Protein AF-A0A832RW35-F1 (afdb_monomer)

Organism: NCBI:txid660064

Foldseek 3Di:
DDDPVVLVVVCVVLVDALDFEEEEELCPVNPSVVCCCVPRNHHYDYDNHLVVLVVAAFQQGSAYDYHPRCVVDPDNPVSVVSRNRNHD

pLDDT: mean 88.55, std 8.24, range [49.84, 97.19]

Nearest PDB structures (foldseek):
  5fcd-assembly2_B  TM=8.451E-01  e=2.833E-04  Escherichia coli
  5fcd-assembly1_A  TM=8.534E-01  e=3.700E-04  Escherichia coli
  5bxy-assembly2_B  TM=8.746E-01  e=3.705E-02  Salinibacter ruber DSM 13855
  8fjn-assembly1_A  TM=8.904E-01  e=1.078E-01  Trypanosoma brucei brucei
  1nkv-assembly1_A  TM=6.674E-01  e=1.900E-02  Escherichia coli

Secondary structure (DSSP, 8-state):
--THHHHHHHHHHTT--TT-EEEEET-TTSHHHHHHHHHH--EEEEESSGGGGTTSPTT-BSEEEE-SGGGT-S-HHHHHHHHHHHB-

Sequence (88 aa):
MGGLKATKELIELCHVDKNSYVLDVGCGVGITACYMAKRYGCKVNRIWRDDRIVPFEDNIFDAVISESVNAFTGNKQKAIGEYKRVVK

Mean predicted aligned error: 4.01 Å

Structure (mmCIF, N/CA/C/O backbone):
data_AF-A0A832RW35-F1
#
_entry.id   AF-A0A832RW35-F1
#
loop_
_atom_site.group_PDB
_atom_site.id
_atom_site.type_symbol
_atom_site.label_atom_id
_atom_site.label_alt_id
_atom_site.label_comp_id
_atom_site.label_asym_id
_atom_site.label_entity_id
_atom_site.label_seq_id
_atom_site.pdbx_PDB_ins_code
_atom_site.Cartn_x
_atom_site.Cartn_y
_atom_site.Cartn_z
_atom_site.occupancy
_atom_site.B_iso_or_equiv
_atom_site.auth_seq_id
_atom_site.auth_comp_id
_atom_site.auth_asym_id
_atom_site.auth_atom_id
_atom_site.pdbx_PDB_model_num
ATOM 1 N N . MET A 1 1 ? 17.993 -1.346 -0.181 1.00 49.84 1 MET A N 1
ATOM 2 C CA . MET A 1 1 ? 17.037 -2.311 0.411 1.00 49.84 1 MET A CA 1
ATOM 3 C C . MET A 1 1 ? 15.719 -2.174 -0.337 1.00 49.84 1 MET A C 1
ATOM 5 O O . MET A 1 1 ? 15.330 -1.047 -0.592 1.00 49.84 1 MET A O 1
ATOM 9 N N . GLY A 1 2 ? 15.089 -3.272 -0.759 1.00 65.50 2 GLY A N 1
ATOM 10 C CA . GLY A 1 2 ? 13.835 -3.264 -1.529 1.00 65.50 2 GLY A CA 1
ATOM 11 C C . GLY A 1 2 ? 12.975 -4.490 -1.210 1.00 65.50 2 GLY A C 1
ATOM 12 O O . GLY A 1 2 ? 13.409 -5.357 -0.448 1.00 65.50 2 GLY A O 1
ATOM 13 N N . GLY A 1 3 ? 11.767 -4.557 -1.771 1.00 74.69 3 GLY A N 1
ATOM 14 C CA . GLY A 1 3 ? 10.790 -5.615 -1.484 1.00 74.69 3 GLY A CA 1
ATOM 15 C C . GLY A 1 3 ? 10.134 -5.476 -0.104 1.00 74.69 3 GLY A C 1
ATOM 16 O O . GLY A 1 3 ? 10.183 -4.411 0.507 1.00 74.69 3 GLY A O 1
ATOM 17 N N . LEU A 1 4 ? 9.576 -6.577 0.416 1.00 80.06 4 LEU A N 1
ATOM 18 C CA . LEU A 1 4 ? 8.701 -6.601 1.603 1.00 80.06 4 LEU A CA 1
ATOM 19 C C . LEU A 1 4 ? 9.282 -5.919 2.858 1.00 80.06 4 LEU A C 1
ATOM 21 O O . LEU A 1 4 ? 8.537 -5.414 3.694 1.00 80.06 4 LEU A O 1
ATOM 25 N N . LYS A 1 5 ? 10.612 -5.892 3.006 1.00 84.81 5 LYS A N 1
ATOM 26 C CA . LYS A 1 5 ? 11.273 -5.199 4.120 1.00 84.81 5 LYS A CA 1
ATOM 27 C C . LYS A 1 5 ? 11.067 -3.681 4.051 1.00 84.81 5 LYS A C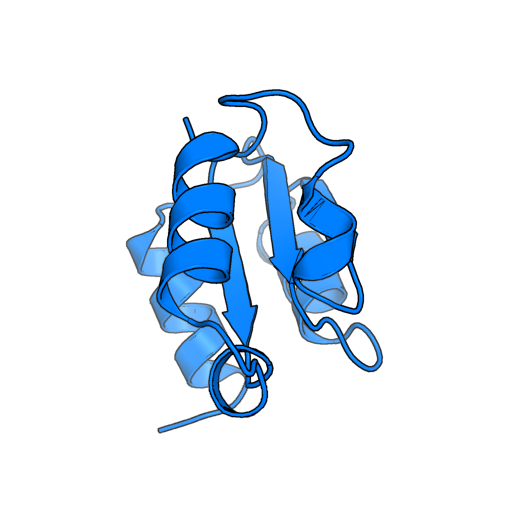 1
ATOM 29 O O . LYS A 1 5 ? 10.733 -3.081 5.064 1.00 84.81 5 LYS A O 1
ATOM 34 N N . ALA A 1 6 ? 11.220 -3.088 2.867 1.00 84.00 6 ALA A N 1
ATOM 35 C CA . ALA A 1 6 ? 10.987 -1.659 2.665 1.00 84.00 6 ALA A CA 1
ATOM 36 C C . ALA A 1 6 ? 9.502 -1.319 2.856 1.00 84.00 6 ALA A C 1
ATOM 38 O O . ALA A 1 6 ? 9.173 -0.346 3.523 1.00 84.00 6 ALA A O 1
ATOM 39 N N . THR A 1 7 ? 8.606 -2.172 2.351 1.00 84.06 7 THR A N 1
ATOM 40 C CA . THR A 1 7 ? 7.160 -2.066 2.584 1.00 84.06 7 THR A CA 1
ATOM 41 C C . THR A 1 7 ? 6.839 -2.024 4.077 1.00 84.06 7 THR A C 1
ATOM 43 O O . THR A 1 7 ? 6.095 -1.162 4.528 1.00 84.06 7 THR A O 1
ATOM 46 N N . LYS A 1 8 ? 7.430 -2.933 4.862 1.00 87.62 8 LYS A N 1
ATOM 47 C CA . LYS A 1 8 ? 7.231 -3.004 6.312 1.00 87.62 8 LYS A CA 1
ATOM 48 C C . LYS A 1 8 ? 7.698 -1.732 7.022 1.00 87.62 8 LYS A C 1
ATOM 50 O O . LYS A 1 8 ? 6.959 -1.211 7.849 1.00 87.62 8 LYS A O 1
ATOM 55 N N . GLU A 1 9 ? 8.879 -1.226 6.670 1.00 88.88 9 GLU A N 1
ATOM 56 C CA . GLU A 1 9 ? 9.411 0.031 7.213 1.00 88.88 9 GLU A CA 1
ATOM 57 C C . GLU A 1 9 ? 8.491 1.220 6.878 1.00 88.88 9 GLU A C 1
ATOM 59 O O . GLU A 1 9 ? 8.190 2.023 7.757 1.00 88.88 9 GLU A O 1
ATOM 64 N N . LEU A 1 10 ? 7.971 1.303 5.647 1.00 86.81 10 LEU A N 1
ATOM 65 C CA . LEU A 1 10 ? 7.022 2.351 5.246 1.00 86.81 10 LEU A CA 1
ATOM 66 C C . LEU A 1 10 ? 5.700 2.277 6.022 1.00 86.81 10 LEU A C 1
ATOM 68 O O . LEU A 1 10 ? 5.218 3.297 6.502 1.00 86.81 10 LEU A O 1
ATOM 72 N N . ILE A 1 11 ? 5.127 1.082 6.174 1.00 89.25 11 ILE A N 1
ATOM 73 C CA . ILE A 1 11 ? 3.881 0.871 6.931 1.00 89.25 11 ILE A CA 1
ATOM 74 C C . ILE A 1 11 ? 4.060 1.300 8.394 1.00 89.25 11 ILE A C 1
ATOM 76 O O . ILE A 1 11 ? 3.179 1.953 8.954 1.00 89.25 11 ILE A O 1
ATOM 80 N N . GLU A 1 12 ? 5.200 0.957 9.001 1.00 89.44 12 GLU A N 1
ATOM 81 C CA . GLU A 1 12 ? 5.536 1.348 10.375 1.00 89.44 12 GLU A CA 1
ATOM 82 C C . GLU A 1 12 ? 5.715 2.868 10.515 1.00 89.44 12 GLU A C 1
ATOM 84 O O . GLU A 1 12 ? 5.188 3.449 11.462 1.00 89.44 12 GLU A O 1
ATOM 89 N N . LEU A 1 13 ? 6.382 3.522 9.558 1.00 89.94 13 LEU A N 1
ATOM 90 C CA . LEU A 1 13 ? 6.556 4.982 9.530 1.00 89.94 13 LEU A CA 1
ATOM 91 C C . LEU A 1 13 ? 5.238 5.739 9.334 1.00 89.94 13 LEU A C 1
ATOM 93 O O . LEU A 1 13 ? 5.055 6.813 9.898 1.00 89.94 13 LEU A O 1
ATOM 97 N N . CYS A 1 14 ? 4.322 5.187 8.539 1.00 89.94 14 CYS A N 1
ATOM 98 C CA . CYS A 1 14 ? 2.996 5.759 8.321 1.00 89.94 14 CYS A CA 1
ATOM 99 C C . CYS A 1 14 ? 2.005 5.430 9.448 1.00 89.94 14 CYS A C 1
ATOM 101 O O . CYS A 1 14 ? 0.844 5.812 9.344 1.00 89.94 14 CYS A O 1
ATOM 103 N N . HIS A 1 15 ? 2.431 4.713 10.497 1.00 92.19 15 HIS A N 1
ATOM 104 C CA . HIS A 1 15 ? 1.576 4.292 11.611 1.00 92.19 15 HIS A CA 1
ATOM 105 C C . HIS A 1 15 ? 0.292 3.573 11.158 1.00 92.19 15 HIS A C 1
ATOM 107 O O . HIS A 1 15 ? -0.769 3.730 11.759 1.00 92.19 15 HIS A O 1
ATOM 113 N N . VAL A 1 16 ? 0.386 2.777 10.088 1.00 93.75 16 VAL A N 1
ATOM 114 C CA . VAL A 1 16 ? -0.766 2.066 9.525 1.00 93.75 16 VAL A CA 1
ATOM 115 C C . VAL A 1 16 ? -1.218 0.962 10.478 1.00 93.75 16 VAL A C 1
ATOM 117 O O . VAL A 1 16 ? -0.448 0.070 10.848 1.00 93.75 16 VAL A O 1
ATOM 120 N N . ASP A 1 17 ? -2.501 0.989 10.821 1.00 94.06 17 ASP A N 1
ATOM 121 C CA . ASP A 1 17 ? -3.166 0.007 11.668 1.00 94.06 17 ASP A CA 1
ATOM 122 C C . ASP A 1 17 ? -4.490 -0.469 11.047 1.00 94.06 17 ASP A C 1
ATOM 124 O O . ASP A 1 17 ? -4.838 -0.132 9.915 1.00 94.06 17 ASP A O 1
ATOM 128 N N . LYS A 1 18 ? -5.249 -1.287 11.781 1.00 95.88 18 LYS A N 1
ATOM 129 C CA . LYS A 1 18 ? -6.519 -1.867 11.310 1.00 95.88 18 LYS A CA 1
ATOM 130 C C . LYS A 1 18 ? -7.598 -0.842 10.930 1.00 95.88 18 LYS A C 1
ATOM 132 O O . LYS A 1 18 ? -8.544 -1.196 10.233 1.00 95.88 18 LYS A O 1
ATOM 137 N N . ASN A 1 19 ? -7.493 0.393 11.411 1.00 96.56 19 ASN A N 1
ATOM 138 C CA . ASN A 1 19 ? -8.429 1.474 11.120 1.00 96.56 19 ASN A CA 1
ATOM 139 C C . ASN A 1 19 ? -7.990 2.301 9.905 1.00 96.56 19 ASN A C 1
ATOM 141 O O . ASN A 1 19 ? -8.788 3.077 9.385 1.00 96.56 19 ASN A O 1
ATOM 145 N N . SER A 1 20 ? -6.747 2.138 9.446 1.00 97.19 20 SER A N 1
ATOM 146 C CA . SER A 1 20 ? -6.219 2.877 8.305 1.00 97.19 20 SER A CA 1
ATOM 147 C C . SER A 1 20 ? -6.837 2.414 6.986 1.00 97.19 20 SER A C 1
ATOM 149 O O . SER A 1 20 ? -7.026 1.217 6.736 1.00 97.19 20 SER A O 1
ATOM 151 N N . TYR A 1 21 ? -7.079 3.375 6.101 1.00 96.94 21 TYR A N 1
ATOM 152 C CA . TYR A 1 21 ? -7.417 3.167 4.704 1.00 96.94 21 TYR A CA 1
ATOM 153 C C . TYR A 1 21 ? -6.241 3.571 3.813 1.00 96.94 21 TYR A C 1
ATOM 155 O O . TYR A 1 21 ? -5.889 4.743 3.711 1.00 96.94 21 TYR A O 1
ATOM 163 N N . VAL A 1 22 ? -5.626 2.586 3.164 1.00 95.75 22 VAL A N 1
ATOM 164 C CA . VAL A 1 22 ? -4.365 2.742 2.430 1.00 95.75 22 VAL A CA 1
ATOM 165 C C . VAL A 1 22 ? -4.587 2.587 0.928 1.00 95.75 22 VAL A C 1
ATOM 167 O O . VAL A 1 22 ? -5.297 1.677 0.492 1.00 95.75 22 VAL A O 1
ATOM 170 N N . LEU A 1 23 ? -3.944 3.440 0.130 1.00 94.88 23 LEU A N 1
ATOM 171 C CA . LEU A 1 23 ? -3.850 3.279 -1.321 1.00 94.88 23 LEU A CA 1
ATOM 172 C C . LEU A 1 23 ? -2.511 2.638 -1.703 1.00 94.88 23 LEU A C 1
ATOM 174 O O . LEU A 1 23 ? -1.454 3.192 -1.419 1.00 94.88 23 LEU A O 1
ATOM 178 N N . ASP A 1 24 ? -2.566 1.499 -2.389 1.00 92.81 24 ASP A N 1
ATOM 179 C CA . ASP A 1 24 ? -1.412 0.823 -2.992 1.00 92.81 24 ASP A CA 1
ATOM 180 C C . ASP A 1 24 ? -1.318 1.183 -4.487 1.00 92.81 24 ASP A C 1
ATOM 182 O O . ASP A 1 24 ? -2.169 0.783 -5.298 1.00 92.81 24 ASP A O 1
ATOM 186 N N . VAL A 1 25 ? -0.307 1.977 -4.848 1.00 90.44 25 VAL A N 1
ATOM 187 C CA . VAL A 1 25 ? -0.054 2.457 -6.212 1.00 90.44 25 VAL A CA 1
ATOM 188 C C . VAL A 1 25 ? 1.027 1.610 -6.866 1.00 90.44 25 VAL A C 1
ATOM 190 O O . VAL A 1 25 ? 2.162 1.539 -6.397 1.00 90.44 25 VAL A O 1
ATOM 193 N N . GLY A 1 26 ? 0.687 1.007 -8.004 1.00 84.31 26 GLY A N 1
ATOM 194 C CA . GLY A 1 26 ? 1.600 0.100 -8.694 1.00 84.31 26 GLY A CA 1
ATOM 195 C C . GLY A 1 26 ? 1.570 -1.313 -8.132 1.00 84.31 26 GLY A C 1
ATOM 196 O O . GLY A 1 26 ? 2.583 -2.002 -8.142 1.00 84.31 26 GLY A O 1
ATOM 197 N N . CYS A 1 27 ? 0.396 -1.758 -7.679 1.00 70.81 27 CYS A N 1
ATOM 198 C CA . CYS A 1 27 ? 0.226 -2.994 -6.914 1.00 70.81 27 CYS A CA 1
ATOM 199 C C . CYS A 1 27 ? 0.704 -4.290 -7.607 1.00 70.81 27 CYS A C 1
ATOM 201 O O . CYS A 1 27 ? 0.769 -5.331 -6.953 1.00 70.81 27 CYS A O 1
ATOM 203 N N . GLY A 1 28 ? 1.032 -4.275 -8.907 1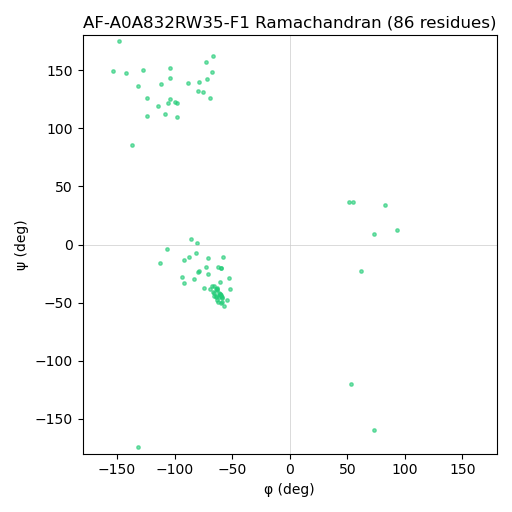.00 79.88 28 GLY A N 1
ATOM 204 C CA . GLY A 1 28 ? 1.505 -5.444 -9.652 1.00 79.88 28 GLY A CA 1
ATOM 205 C C . GLY A 1 28 ? 0.545 -6.632 -9.518 1.00 79.88 28 GLY A C 1
ATOM 206 O O . GLY A 1 28 ? -0.633 -6.533 -9.861 1.00 79.88 28 GLY A O 1
ATOM 207 N N . VAL A 1 29 ? 1.046 -7.750 -8.979 1.00 81.06 29 VAL A N 1
ATOM 208 C CA . VAL A 1 29 ? 0.258 -8.960 -8.656 1.00 81.06 29 VAL A CA 1
ATOM 209 C C . VAL A 1 29 ? -0.497 -8.877 -7.318 1.00 81.06 29 VAL A C 1
ATOM 211 O O . VAL A 1 29 ? -1.298 -9.752 -7.000 1.00 81.06 29 VAL A O 1
ATOM 214 N N . GLY A 1 30 ? -0.274 -7.828 -6.524 1.00 83.38 30 GLY A N 1
ATOM 215 C CA . GLY A 1 30 ? -1.060 -7.519 -5.330 1.00 83.38 30 GLY A CA 1
ATOM 216 C C . GLY A 1 30 ? -0.528 -8.064 -4.007 1.00 83.38 30 GLY A C 1
ATOM 217 O O . GLY A 1 30 ? -1.264 -8.041 -3.021 1.00 83.38 30 GLY A O 1
ATOM 218 N N . ILE A 1 31 ? 0.717 -8.547 -3.967 1.00 87.75 31 ILE A N 1
ATOM 219 C CA . ILE A 1 31 ? 1.328 -9.126 -2.760 1.00 87.75 31 ILE A CA 1
ATOM 220 C C . ILE A 1 31 ? 1.350 -8.119 -1.605 1.00 87.75 31 ILE A C 1
ATOM 222 O O . ILE A 1 31 ? 0.937 -8.473 -0.502 1.00 87.75 31 ILE A O 1
ATOM 226 N N . THR A 1 32 ? 1.758 -6.872 -1.859 1.00 87.69 32 THR A N 1
ATOM 227 C CA . THR A 1 32 ? 1.829 -5.807 -0.846 1.00 87.69 32 THR A CA 1
ATOM 228 C C . THR A 1 32 ? 0.464 -5.524 -0.224 1.00 87.69 32 THR A C 1
ATOM 230 O O . THR A 1 32 ? 0.315 -5.602 0.994 1.00 87.69 32 THR A O 1
ATOM 233 N N . ALA A 1 33 ? -0.571 -5.311 -1.034 1.00 89.56 33 ALA A N 1
ATOM 234 C CA . ALA A 1 33 ? -1.926 -5.142 -0.522 1.00 89.56 33 ALA A CA 1
ATOM 235 C C . ALA A 1 33 ? -2.448 -6.341 0.282 1.00 89.56 33 ALA A C 1
ATOM 237 O O . ALA A 1 33 ? -3.039 -6.158 1.348 1.00 89.56 33 ALA A O 1
ATOM 238 N N . CYS A 1 34 ? -2.225 -7.573 -0.192 1.00 90.94 34 CYS A N 1
ATOM 239 C CA . CYS A 1 34 ? -2.617 -8.768 0.556 1.00 90.94 34 CYS A CA 1
ATOM 240 C C . CYS A 1 34 ? -1.865 -8.875 1.886 1.00 90.94 34 CYS A C 1
ATOM 242 O O . CYS A 1 34 ? -2.458 -9.268 2.890 1.00 90.94 34 CYS A O 1
ATOM 244 N N . TYR A 1 35 ? -0.579 -8.529 1.901 1.00 91.19 35 TYR A N 1
ATOM 245 C CA . TYR A 1 35 ? 0.230 -8.485 3.111 1.00 91.19 35 TYR A CA 1
ATOM 246 C C . TYR A 1 35 ? -0.306 -7.449 4.104 1.00 91.19 35 TYR A C 1
ATOM 248 O O . TYR A 1 35 ? -0.542 -7.801 5.257 1.00 91.19 35 TYR A O 1
ATOM 256 N N . MET A 1 36 ? -0.574 -6.219 3.658 1.00 92.19 36 MET A N 1
ATOM 257 C CA . MET A 1 36 ? -1.135 -5.146 4.487 1.00 92.19 36 MET A CA 1
ATOM 258 C C . MET A 1 36 ? -2.469 -5.553 5.119 1.00 92.19 36 MET A C 1
ATOM 260 O O . MET A 1 36 ? -2.599 -5.559 6.346 1.00 92.19 36 MET A O 1
ATOM 264 N N . ALA A 1 37 ? -3.414 -6.016 4.297 1.00 93.75 37 ALA A N 1
ATOM 265 C CA . ALA A 1 37 ? -4.725 -6.448 4.767 1.00 93.75 37 ALA A CA 1
ATOM 266 C C . ALA A 1 37 ? -4.631 -7.623 5.758 1.00 93.75 37 ALA A C 1
ATOM 268 O O . ALA A 1 37 ? -5.281 -7.607 6.799 1.00 93.75 37 ALA A O 1
ATOM 269 N N . LYS A 1 38 ? -3.794 -8.635 5.484 1.00 93.75 38 LYS A N 1
ATOM 270 C CA . LYS A 1 38 ? -3.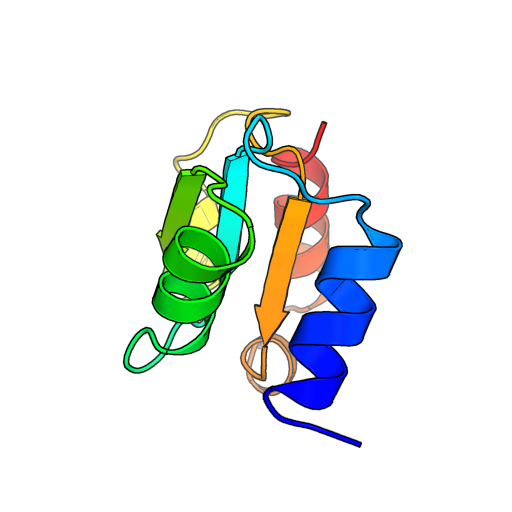667 -9.813 6.362 1.00 93.75 38 LYS A CA 1
ATOM 271 C C . LYS A 1 38 ? -2.886 -9.538 7.645 1.00 93.75 38 LYS A C 1
ATOM 273 O O . LYS A 1 38 ? -3.198 -10.126 8.675 1.00 93.75 38 LYS A O 1
ATOM 278 N N . ARG A 1 39 ? -1.835 -8.715 7.587 1.00 93.12 39 ARG A N 1
ATOM 279 C CA . ARG A 1 39 ? -0.887 -8.542 8.699 1.00 93.12 39 ARG A CA 1
ATOM 280 C C . ARG A 1 39 ? -1.252 -7.397 9.636 1.00 93.12 39 ARG A C 1
ATOM 282 O O . ARG A 1 39 ? -0.952 -7.508 10.827 1.00 93.12 39 ARG A O 1
ATOM 289 N N . TYR A 1 40 ? -1.854 -6.339 9.097 1.00 92.69 40 TYR A N 1
ATOM 290 C CA . TYR A 1 40 ? -2.209 -5.119 9.827 1.00 92.69 40 TYR A CA 1
ATOM 291 C C . TYR A 1 40 ? -3.724 -4.932 9.945 1.00 92.69 40 TYR A C 1
ATOM 293 O O . TYR A 1 40 ? -4.174 -4.165 10.789 1.00 92.69 40 TYR A O 1
ATOM 301 N N . GLY A 1 41 ? -4.521 -5.653 9.148 1.00 94.75 41 GLY A N 1
ATOM 302 C CA . GLY A 1 41 ? -5.981 -5.560 9.183 1.00 94.75 41 GLY A CA 1
ATOM 303 C C . GLY A 1 41 ? -6.533 -4.274 8.571 1.00 94.75 41 GLY A C 1
ATOM 304 O O . GLY A 1 41 ? -7.718 -4.006 8.728 1.00 94.75 41 GLY A O 1
ATOM 305 N N . CYS A 1 42 ? -5.690 -3.472 7.914 1.00 96.00 42 CYS A N 1
ATOM 306 C CA . CYS A 1 42 ? -6.093 -2.210 7.310 1.00 96.00 42 CYS A CA 1
ATOM 307 C C . CYS A 1 42 ? -6.936 -2.435 6.050 1.00 96.00 42 CYS A C 1
ATOM 309 O O . CYS A 1 42 ? -6.861 -3.477 5.382 1.00 96.00 42 CYS A O 1
ATOM 311 N N . LYS A 1 43 ? -7.729 -1.426 5.690 1.00 96.88 43 LYS A N 1
ATOM 312 C CA . LYS A 1 43 ? -8.444 -1.412 4.416 1.00 96.88 43 LYS A CA 1
ATOM 313 C C . LYS A 1 43 ? -7.471 -0.978 3.326 1.00 96.88 43 LYS A C 1
ATOM 315 O O . LYS A 1 43 ? -6.794 0.033 3.474 1.00 96.88 43 LYS A O 1
ATOM 320 N N . VAL A 1 44 ? -7.428 -1.704 2.212 1.00 95.00 44 VAL A N 1
ATOM 321 C CA . VAL A 1 44 ? -6.522 -1.386 1.100 1.00 95.00 44 VAL A CA 1
ATOM 322 C C . VAL A 1 44 ? -7.312 -1.204 -0.189 1.00 95.00 44 VAL A C 1
ATOM 324 O O . VAL A 1 44 ? -8.062 -2.098 -0.585 1.00 95.00 44 VAL A O 1
ATOM 327 N N . ASN A 1 45 ? -7.120 -0.069 -0.858 1.00 94.44 45 ASN A N 1
ATOM 328 C CA . ASN A 1 45 ? -7.513 0.124 -2.251 1.00 94.44 45 ASN A CA 1
ATOM 329 C C . ASN A 1 45 ? -6.277 0.064 -3.151 1.00 94.44 45 ASN A C 1
ATOM 331 O O . ASN A 1 45 ? -5.171 0.373 -2.712 1.00 94.44 45 ASN A O 1
ATOM 335 N N . ARG A 1 46 ? -6.442 -0.356 -4.405 1.00 91.50 46 ARG A N 1
ATOM 336 C CA . ARG A 1 46 ? -5.313 -0.605 -5.305 1.00 91.50 46 ARG A CA 1
ATOM 337 C C . ARG A 1 46 ? -5.526 0.037 -6.655 1.00 91.50 46 ARG A C 1
ATOM 339 O O . ARG A 1 46 ? -6.580 -0.138 -7.267 1.00 91.50 46 ARG A O 1
ATOM 346 N N . ILE A 1 47 ? -4.474 0.662 -7.163 1.00 91.06 47 ILE A N 1
ATOM 347 C CA . ILE A 1 47 ? -4.405 1.107 -8.550 1.00 91.06 47 ILE A CA 1
ATOM 348 C C . ILE A 1 47 ? -3.138 0.588 -9.219 1.00 91.06 47 ILE A C 1
ATOM 350 O O . ILE A 1 47 ? -2.104 0.351 -8.596 1.00 91.06 47 ILE A O 1
ATOM 354 N N . TRP A 1 48 ? -3.233 0.373 -10.526 1.00 84.25 48 TRP A N 1
ATOM 355 C CA . TRP A 1 48 ? -2.123 -0.161 -11.314 1.00 84.25 48 TRP A CA 1
ATOM 356 C C . TRP A 1 48 ? -1.125 0.913 -11.752 1.00 84.25 48 TRP A C 1
ATOM 358 O O . TRP A 1 48 ? 0.046 0.619 -11.952 1.00 84.25 48 TRP A O 1
ATOM 368 N N . ARG A 1 49 ? -1.597 2.147 -11.941 1.00 84.06 49 ARG A N 1
ATOM 369 C CA . ARG A 1 49 ? -0.836 3.281 -12.474 1.00 84.06 49 ARG A CA 1
ATOM 370 C C . ARG A 1 49 ? -1.257 4.550 -11.743 1.00 84.06 49 ARG A C 1
ATOM 372 O O . ARG A 1 49 ? -2.421 4.649 -11.354 1.00 84.06 49 ARG A O 1
ATOM 379 N N . ASP A 1 50 ? -0.320 5.481 -11.577 1.00 82.81 50 ASP A N 1
ATOM 380 C CA . ASP A 1 50 ? -0.542 6.746 -10.866 1.00 82.81 50 ASP A CA 1
ATOM 381 C C . ASP A 1 50 ? -1.631 7.615 -11.519 1.00 82.81 50 ASP A C 1
ATOM 383 O O . ASP A 1 50 ? -2.422 8.237 -10.822 1.00 82.81 50 ASP A O 1
ATOM 387 N N . ASP A 1 51 ? -1.774 7.552 -12.844 1.00 85.00 51 ASP A N 1
ATOM 388 C CA . ASP A 1 51 ? -2.808 8.266 -13.605 1.00 85.00 51 ASP A CA 1
ATOM 389 C C . ASP A 1 51 ? -4.253 7.911 -13.212 1.00 85.00 51 ASP A C 1
ATOM 391 O O . ASP A 1 51 ? -5.168 8.701 -13.447 1.00 85.00 51 ASP A O 1
ATOM 395 N N . ARG A 1 52 ? -4.477 6.759 -12.570 1.00 86.94 52 ARG A N 1
ATOM 396 C CA . ARG A 1 52 ? -5.807 6.334 -12.104 1.00 86.94 52 ARG A CA 1
ATOM 397 C C . ARG A 1 52 ? -6.185 6.869 -10.735 1.00 86.94 52 ARG A C 1
ATOM 399 O O . ARG A 1 52 ? -7.222 6.477 -10.210 1.00 86.94 52 ARG A O 1
ATOM 406 N N . ILE A 1 53 ? -5.363 7.724 -10.148 1.00 90.25 53 ILE A N 1
ATOM 407 C CA . ILE A 1 53 ? -5.661 8.327 -8.853 1.00 90.25 53 ILE A CA 1
ATOM 408 C C . ILE A 1 53 ? -6.663 9.488 -8.957 1.00 90.25 53 ILE A C 1
ATOM 410 O O . ILE A 1 53 ? -7.357 9.797 -7.996 1.00 90.25 53 ILE A O 1
ATOM 414 N N . VAL A 1 54 ? -6.772 10.096 -10.142 1.00 89.19 54 VAL A N 1
ATOM 415 C CA . VAL A 1 54 ? -7.597 11.283 -10.421 1.00 89.19 54 VAL A CA 1
ATOM 416 C C . VAL A 1 54 ? -9.065 11.150 -9.977 1.00 89.19 54 VAL A C 1
ATOM 418 O O . VAL A 1 54 ? -9.598 12.132 -9.472 1.00 89.19 54 VAL A O 1
ATOM 421 N N . PRO A 1 55 ? -9.742 9.989 -10.106 1.00 92.56 55 PRO A N 1
ATOM 422 C CA . PRO A 1 55 ? -11.136 9.846 -9.681 1.00 92.56 55 PRO A CA 1
ATOM 423 C C . PRO A 1 55 ? -11.350 9.840 -8.162 1.00 92.56 55 PRO A C 1
ATOM 425 O O . PRO A 1 55 ? -12.496 9.873 -7.723 1.00 92.56 55 PRO A O 1
ATOM 428 N N . PHE A 1 56 ? -10.291 9.725 -7.358 1.00 94.75 56 PHE A N 1
ATOM 429 C CA . PHE A 1 56 ? -10.412 9.758 -5.905 1.00 94.75 56 PHE A CA 1
ATOM 430 C C . PHE A 1 56 ? -10.565 11.189 -5.403 1.00 94.75 56 PHE A C 1
ATOM 432 O O . PHE A 1 56 ? -9.872 12.093 -5.869 1.00 94.75 56 PHE A O 1
ATOM 439 N N . GLU A 1 57 ? -11.439 11.366 -4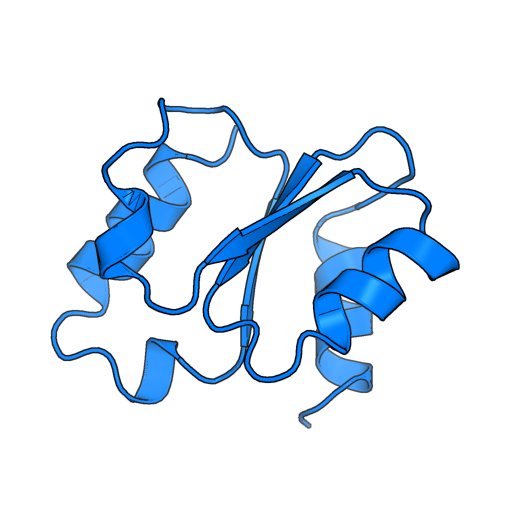.418 1.00 95.44 57 GLU A N 1
ATOM 440 C CA . GLU A 1 57 ? -11.602 12.622 -3.689 1.00 95.44 57 GLU A CA 1
ATOM 441 C C . GLU A 1 57 ? -10.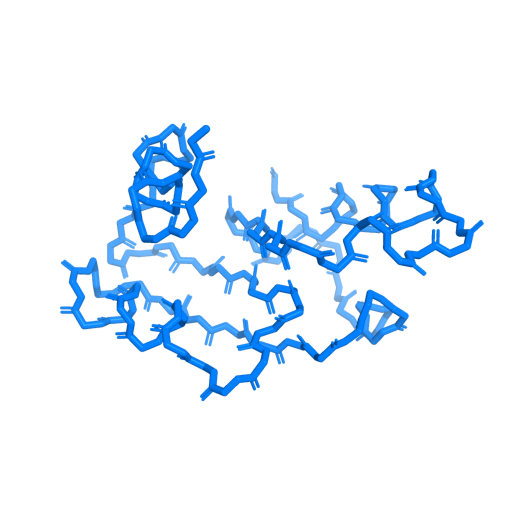353 12.951 -2.850 1.00 95.44 57 GLU A C 1
ATOM 443 O O . GLU A 1 57 ? -9.506 12.092 -2.581 1.00 95.44 57 GLU A O 1
ATOM 448 N N . ASP A 1 58 ? -10.235 14.215 -2.450 1.00 97.00 58 ASP A N 1
ATOM 449 C CA . ASP A 1 58 ? -9.153 14.701 -1.594 1.00 97.00 58 ASP A CA 1
ATOM 450 C C . ASP A 1 58 ? -9.271 14.108 -0.177 1.00 97.00 58 ASP A C 1
ATOM 452 O O . ASP A 1 58 ? -10.375 13.901 0.327 1.00 97.00 58 ASP A O 1
ATOM 456 N N . ASN A 1 59 ? -8.138 13.893 0.499 1.00 96.44 59 ASN A N 1
ATOM 457 C CA . ASN A 1 59 ? -8.080 13.477 1.911 1.00 96.44 59 ASN A CA 1
ATOM 458 C C . ASN A 1 59 ? -8.878 12.196 2.256 1.00 96.44 59 ASN A C 1
ATOM 460 O O . ASN A 1 59 ? -9.480 12.090 3.329 1.00 96.44 59 ASN A O 1
ATOM 464 N N . ILE A 1 60 ? -8.909 11.199 1.368 1.00 96.81 60 ILE A N 1
ATOM 465 C CA . ILE A 1 60 ? -9.646 9.949 1.625 1.00 96.81 60 ILE A CA 1
ATOM 466 C C . ILE A 1 60 ? -8.787 8.841 2.239 1.00 96.81 60 ILE A C 1
ATOM 468 O O . ILE A 1 60 ? -9.321 7.992 2.958 1.00 96.81 60 ILE A O 1
ATOM 472 N N . PHE A 1 61 ? -7.480 8.830 1.976 1.00 97.06 61 PHE A N 1
ATOM 473 C CA . PHE A 1 61 ? -6.568 7.787 2.444 1.00 97.06 61 PHE A CA 1
ATOM 474 C C . PHE A 1 61 ? -5.726 8.277 3.622 1.00 97.06 61 PHE A C 1
ATOM 476 O O . PHE A 1 61 ? -5.288 9.420 3.659 1.00 97.06 61 PHE A O 1
ATOM 483 N N . ASP A 1 62 ? -5.458 7.387 4.571 1.00 96.44 62 ASP A N 1
ATOM 484 C CA . ASP A 1 62 ? -4.543 7.652 5.686 1.00 96.44 62 ASP A CA 1
ATOM 485 C C . ASP A 1 62 ? -3.074 7.497 5.258 1.00 96.44 62 ASP A C 1
ATOM 487 O O . ASP A 1 62 ? -2.180 8.086 5.855 1.00 96.44 62 ASP A O 1
ATOM 491 N N . ALA A 1 63 ? -2.813 6.718 4.201 1.00 95.00 63 ALA A N 1
ATOM 492 C CA . ALA A 1 63 ? -1.491 6.597 3.596 1.00 95.00 63 ALA A CA 1
ATOM 493 C C . ALA A 1 63 ? -1.575 6.204 2.114 1.00 95.00 63 ALA A C 1
ATOM 495 O O . ALA A 1 63 ? -2.466 5.458 1.697 1.00 95.00 63 ALA A O 1
ATOM 496 N N . VAL A 1 64 ? -0.592 6.651 1.329 1.00 93.75 64 VAL A N 1
ATOM 497 C CA . VAL A 1 64 ? -0.341 6.181 -0.041 1.00 93.75 64 VAL A CA 1
ATOM 498 C C . VAL A 1 64 ? 1.007 5.474 -0.061 1.00 93.75 64 VAL A C 1
ATOM 500 O O . VAL A 1 64 ? 2.042 6.080 0.209 1.00 93.75 64 VAL A O 1
ATOM 503 N N . ILE A 1 65 ? 0.995 4.190 -0.406 1.00 90.25 65 ILE A N 1
ATOM 504 C CA . ILE A 1 65 ? 2.193 3.375 -0.585 1.00 90.25 65 ILE A CA 1
ATOM 505 C C . ILE A 1 65 ? 2.383 3.162 -2.084 1.00 90.25 65 ILE A C 1
ATOM 507 O O . ILE A 1 65 ? 1.502 2.650 -2.766 1.00 90.25 65 ILE A O 1
ATOM 511 N N . SER A 1 66 ? 3.534 3.579 -2.607 1.00 87.38 66 SER A N 1
ATOM 512 C CA . SER A 1 66 ? 3.884 3.426 -4.019 1.00 87.38 66 SER A CA 1
ATOM 513 C C . SER A 1 66 ? 5.203 2.675 -4.139 1.00 87.38 66 SER A C 1
ATOM 515 O O . SER A 1 66 ? 6.264 3.239 -3.861 1.00 87.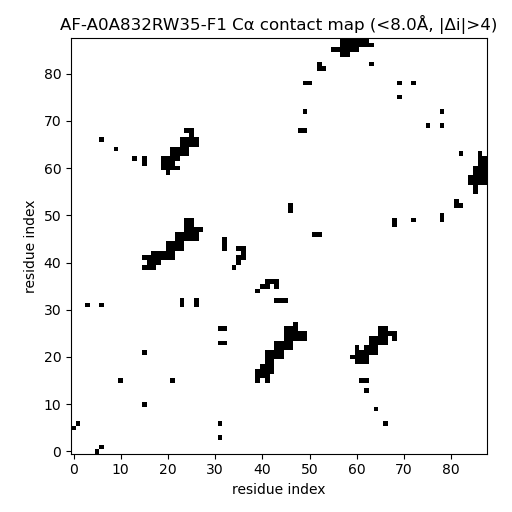38 66 SER A O 1
ATOM 517 N N . GLU A 1 67 ? 5.162 1.441 -4.632 1.00 77.69 67 GLU A N 1
ATOM 518 C CA . GLU A 1 67 ? 6.360 0.630 -4.853 1.00 77.69 67 GLU A CA 1
ATOM 519 C C . GLU A 1 67 ? 6.733 0.566 -6.336 1.00 77.69 67 GLU A C 1
ATOM 521 O O . GLU A 1 67 ? 5.942 0.157 -7.180 1.00 77.69 67 GLU A O 1
ATOM 526 N N . SER A 1 68 ? 7.978 0.932 -6.656 1.00 75.12 68 SER A N 1
ATOM 527 C CA . SER A 1 68 ? 8.617 0.797 -7.981 1.00 75.12 68 SER A CA 1
ATOM 528 C C . SER A 1 68 ? 7.983 1.566 -9.158 1.00 75.12 68 SER A C 1
ATOM 530 O O . SER A 1 68 ? 8.701 1.891 -10.098 1.00 75.12 68 SER A O 1
ATOM 532 N N . VAL A 1 69 ? 6.699 1.942 -9.123 1.00 74.12 69 VAL A N 1
ATOM 533 C CA . VAL A 1 69 ? 6.009 2.656 -10.219 1.00 74.12 69 VAL A CA 1
ATOM 534 C C . VAL A 1 69 ? 6.532 4.076 -10.432 1.00 74.12 69 VAL A C 1
ATOM 536 O O . VAL A 1 69 ? 6.697 4.502 -11.575 1.00 74.12 69 VAL A O 1
ATOM 539 N N . ASN A 1 70 ? 6.907 4.785 -9.364 1.00 70.62 70 ASN A N 1
ATOM 540 C CA . ASN A 1 70 ? 7.458 6.143 -9.476 1.00 70.62 70 ASN A CA 1
ATOM 541 C C . ASN A 1 70 ? 8.779 6.207 -10.264 1.00 70.62 70 ASN A C 1
ATOM 543 O O . ASN A 1 70 ? 9.162 7.279 -10.734 1.00 70.62 70 ASN A O 1
ATOM 547 N N . ALA A 1 71 ? 9.489 5.085 -10.421 1.00 73.88 71 ALA A N 1
ATOM 548 C CA . ALA A 1 71 ? 10.692 5.032 -11.249 1.00 73.88 71 ALA A CA 1
ATOM 549 C C . ALA A 1 71 ? 10.372 5.138 -12.751 1.00 73.88 71 ALA A C 1
ATOM 551 O O . ALA A 1 71 ? 11.209 5.615 -13.514 1.00 73.88 71 ALA A O 1
ATOM 552 N N . PHE A 1 72 ? 9.162 4.740 -13.156 1.00 75.88 72 PHE A N 1
ATOM 553 C CA . PHE A 1 72 ? 8.727 4.661 -14.552 1.00 75.88 72 PHE A CA 1
ATOM 554 C C . PHE A 1 72 ? 7.738 5.763 -14.946 1.00 75.88 72 PHE A C 1
ATOM 556 O O . PHE A 1 72 ? 7.359 5.857 -16.113 1.00 75.88 72 PHE A O 1
ATOM 563 N N . THR A 1 73 ? 7.312 6.605 -13.999 1.00 79.56 73 THR A N 1
ATOM 564 C CA . THR A 1 73 ? 6.400 7.709 -14.304 1.00 79.56 73 THR A CA 1
ATOM 565 C C . THR A 1 73 ? 7.138 8.855 -15.004 1.00 79.56 73 THR A C 1
ATOM 567 O O . THR A 1 73 ? 8.197 9.309 -14.558 1.00 79.56 73 THR A O 1
ATOM 570 N N . GLY A 1 74 ? 6.570 9.335 -16.114 1.00 80.12 74 GLY A N 1
ATOM 571 C CA . GLY A 1 74 ? 7.132 10.436 -16.904 1.00 80.12 74 GLY A CA 1
ATOM 572 C C . GLY A 1 74 ? 7.002 11.805 -16.229 1.00 80.12 74 GLY A C 1
ATOM 573 O O . GLY A 1 74 ? 7.733 12.728 -16.576 1.00 80.12 74 GLY A O 1
ATOM 574 N N . ASN A 1 75 ? 6.100 11.945 -15.248 1.00 87.00 75 ASN A N 1
ATOM 575 C CA . ASN A 1 75 ? 5.891 13.188 -14.504 1.00 87.00 75 ASN A CA 1
ATOM 576 C C . ASN A 1 75 ? 5.739 12.914 -12.999 1.00 87.00 75 ASN A C 1
ATOM 578 O O . ASN A 1 75 ? 4.635 12.792 -12.466 1.00 87.00 75 ASN A O 1
ATOM 582 N N . LYS A 1 76 ? 6.882 12.837 -12.309 1.00 86.81 76 LYS A N 1
ATOM 583 C CA . LYS A 1 76 ? 6.961 12.533 -10.870 1.00 86.81 76 LYS A CA 1
ATOM 584 C C . LYS A 1 76 ? 6.285 13.597 -10.011 1.00 86.81 76 LYS A C 1
ATOM 586 O O . LYS A 1 76 ? 5.652 13.259 -9.019 1.00 86.81 76 LYS A O 1
ATOM 591 N N . GLN A 1 77 ? 6.399 14.869 -10.390 1.00 89.00 77 GLN A N 1
ATOM 592 C CA . GLN A 1 77 ? 5.809 15.989 -9.657 1.00 89.00 77 GLN A CA 1
ATOM 593 C C . GLN A 1 77 ? 4.286 15.896 -9.654 1.00 89.00 77 GLN A C 1
ATOM 595 O O . GLN A 1 77 ? 3.673 16.056 -8.601 1.00 89.00 77 GLN A O 1
ATOM 600 N N . LYS A 1 78 ? 3.684 15.579 -10.805 1.00 90.06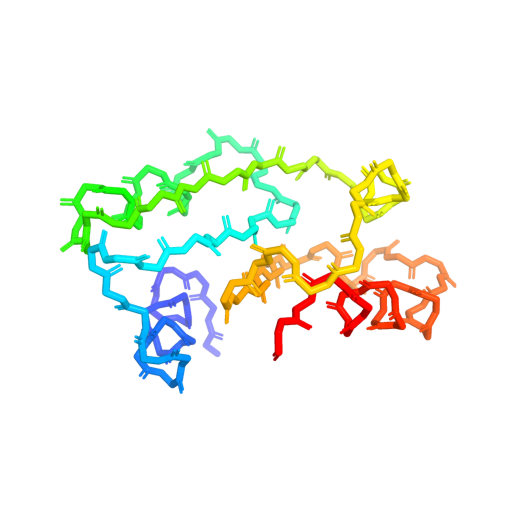 78 LYS A N 1
ATOM 601 C CA . LYS A 1 78 ? 2.240 15.362 -10.899 1.00 90.06 78 LYS A CA 1
ATOM 602 C C . LYS A 1 78 ? 1.804 14.169 -10.049 1.00 90.06 78 LYS A C 1
ATOM 604 O O . LYS A 1 78 ? 0.875 14.314 -9.266 1.00 90.06 78 LYS A O 1
ATOM 609 N N . ALA A 1 79 ? 2.495 13.032 -10.157 1.00 90.38 79 ALA A N 1
ATOM 610 C CA . ALA A 1 79 ? 2.166 11.838 -9.377 1.00 90.38 79 ALA A CA 1
ATOM 611 C C . ALA A 1 79 ? 2.230 12.107 -7.862 1.00 90.38 79 ALA A C 1
ATOM 613 O O . ALA A 1 79 ? 1.271 11.843 -7.146 1.00 90.38 79 ALA A O 1
ATOM 614 N N . ILE A 1 80 ? 3.319 12.715 -7.381 1.00 90.81 80 ILE A N 1
ATOM 615 C CA . ILE A 1 80 ? 3.478 13.075 -5.963 1.00 90.81 80 ILE A CA 1
ATOM 616 C C . ILE A 1 80 ? 2.427 14.104 -5.525 1.00 90.81 80 ILE A C 1
ATOM 618 O O . ILE A 1 80 ? 1.914 14.008 -4.412 1.00 90.81 80 ILE A O 1
ATOM 622 N N . GLY A 1 81 ? 2.091 15.072 -6.384 1.00 93.31 81 GLY A N 1
ATOM 623 C CA . GLY A 1 81 ? 1.033 16.047 -6.120 1.00 93.31 81 GLY A CA 1
ATOM 624 C C . GLY A 1 81 ? -0.318 15.375 -5.890 1.00 9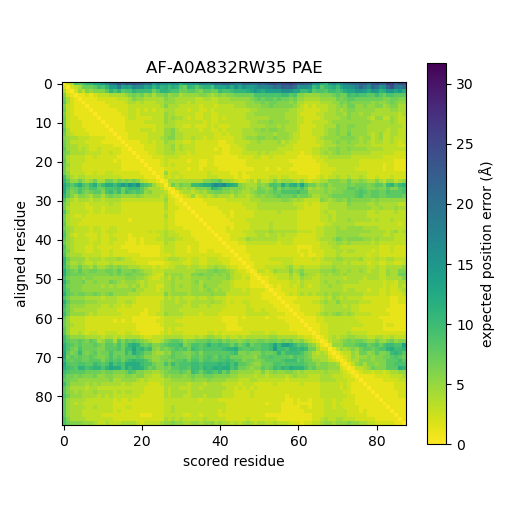3.31 81 GLY A C 1
ATOM 625 O O . GLY A 1 81 ? -0.993 15.675 -4.909 1.00 93.31 81 GLY A O 1
ATOM 626 N N . GLU A 1 82 ? -0.661 14.400 -6.728 1.00 93.94 82 GLU A N 1
ATOM 627 C CA . GLU A 1 82 ? -1.888 13.630 -6.563 1.00 93.94 82 GLU A CA 1
ATOM 628 C C . GLU A 1 82 ? -1.856 12.710 -5.337 1.00 93.94 82 GLU A C 1
ATOM 630 O O . GLU A 1 82 ? -2.859 12.598 -4.640 1.00 93.94 82 GLU A O 1
ATOM 635 N N . TYR A 1 83 ? -0.713 12.089 -5.021 1.00 94.00 83 TYR A N 1
ATOM 636 C CA . TYR A 1 83 ? -0.574 11.302 -3.789 1.00 94.00 83 TYR A CA 1
ATOM 637 C C . TYR A 1 83 ? -0.830 12.169 -2.563 1.00 94.00 83 TYR A C 1
ATOM 639 O O . TYR A 1 83 ? -1.568 11.769 -1.671 1.00 94.00 83 TYR A O 1
ATOM 647 N N . LYS A 1 84 ? -0.262 13.378 -2.542 1.00 94.62 84 LYS A N 1
ATOM 648 C CA . LYS A 1 84 ? -0.482 14.336 -1.462 1.00 94.62 84 LYS A CA 1
ATOM 649 C C . LYS A 1 84 ? -1.941 14.785 -1.387 1.00 94.62 84 LYS A C 1
ATOM 651 O O . LYS A 1 84 ? -2.447 14.948 -0.291 1.00 94.62 84 LYS A O 1
ATOM 656 N N . ARG A 1 85 ? -2.605 14.983 -2.529 1.00 96.94 85 ARG A N 1
ATOM 657 C CA . ARG A 1 85 ? -4.005 15.423 -2.590 1.00 96.94 85 ARG A CA 1
ATOM 658 C C . ARG A 1 85 ? -4.958 14.426 -1.925 1.00 96.94 85 ARG A C 1
ATOM 660 O O . ARG A 1 85 ? -5.885 14.829 -1.232 1.00 96.94 85 ARG A O 1
ATOM 667 N N . VAL A 1 86 ? -4.746 13.129 -2.143 1.00 96.31 86 VAL A N 1
ATOM 668 C CA . VAL A 1 86 ? -5.660 12.088 -1.643 1.00 96.31 86 VAL A CA 1
ATOM 669 C C . VAL A 1 86 ? -5.344 11.612 -0.220 1.00 96.31 86 VAL A C 1
ATOM 671 O O . VAL A 1 86 ? -6.150 10.878 0.354 1.00 96.31 86 VAL A O 1
ATOM 674 N N . VAL A 1 87 ? -4.189 11.989 0.340 1.00 96.19 87 VAL A N 1
ATOM 675 C CA . VAL A 1 87 ? -3.787 11.679 1.724 1.00 96.19 87 VAL A CA 1
ATOM 676 C C . VAL A 1 87 ? -4.303 12.761 2.671 1.00 96.19 87 VAL A C 1
ATOM 678 O O .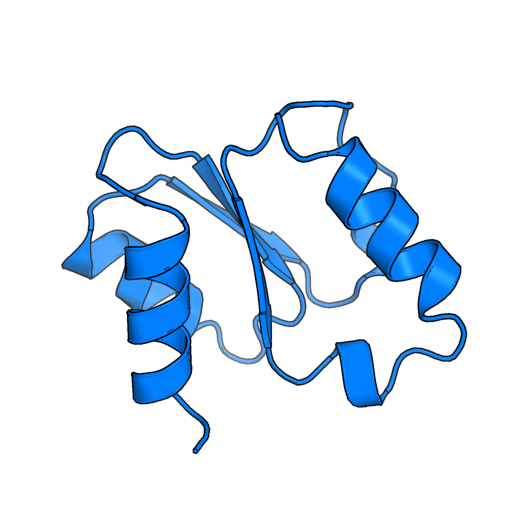 VAL A 1 87 ? -4.263 13.934 2.317 1.00 96.19 87 VAL A O 1
ATOM 681 N N . LYS A 1 88 ? -4.802 12.349 3.841 1.00 93.75 88 LYS A N 1
ATOM 682 C CA . LYS A 1 88 ? -5.280 13.229 4.924 1.00 93.75 88 LYS A CA 1
ATOM 683 C C . LYS A 1 88 ? -4.175 14.037 5.606 1.00 93.75 88 LYS A C 1
ATOM 685 O O . LYS A 1 88 ? -3.014 13.571 5.627 1.00 93.75 88 LYS A O 1
#

Radius of gyration: 12.08 Å; Cα contacts (8 Å, |Δi|>4): 135; chains: 1; bounding box: 29×26×29 Å

Solvent-accessible surface area (backbone atoms only — not comparable to full-atom values): 5051 Å² total; per-residue (Å²): 136,69,65,72,64,46,53,50,54,50,41,61,74,62,65,62,36,52,85,32,36,32,37,33,36,30,41,83,93,35,63,66,54,52,46,44,36,73,76,44,50,22,46,70,48,76,36,74,48,69,84,71,52,73,87,56,60,69,49,68,21,67,38,73,48,69,56,77,44,72,78,73,49,94,52,55,68,59,46,52,50,52,51,56,46,28,30,99

InterPro domains:
  IPR013216 Methyltransferase type 11 [PF08241] (54-88)
  IPR029063 S-adenosyl-L-methionine-dependent methyltransferase superfamily [G3DSA:3.40.50.150] (5-88)
  IPR029063 S-adenosyl-L-methionine-dependent methyltransferase superfamily [SSF53335] (6-88)